Protein AF-A0A2M9P344-F1 (afdb_monomer_lite)

Foldseek 3Di:
DADEDEFQDQCPVPDDPVVNVVSVVCVVVVDAPVNVLVVLLVCVVVDPHAYEYEYEPVSCVVVPLQNSLVSCVSSRHQEYEHPPDDPVRCVVNVSNVVSNRHYDDDDDPPDDPVRVCVRCVPHDD

Sequence (125 aa):
TAVELGIPFSDPVADGPVIQQAGIRSLENGTTLRDVLKKVKEIKNEVKIPIILMGYSNSLMAYGLKEFTEDCLSAGISGCIIPDVPIEEEAVFSSIKTAGIVLIRLVTLTSSKERITEITAGAEG

Radius of gyration: 14.74 Å; chains: 1; bounding box: 34×35×35 Å

Structure (mmCIF, N/CA/C/O backbone):
data_AF-A0A2M9P344-F1
#
_entry.id   AF-A0A2M9P344-F1
#
loop_
_atom_site.group_PDB
_atom_site.id
_atom_site.type_symbol
_atom_site.label_atom_id
_atom_site.label_alt_id
_atom_site.label_comp_id
_atom_site.label_asym_id
_atom_site.label_entity_id
_atom_site.label_seq_id
_atom_site.pdbx_PDB_ins_code
_atom_site.Cartn_x
_atom_site.Cartn_y
_atom_site.Cartn_z
_atom_site.occupancy
_atom_site.B_iso_or_equiv
_atom_site.auth_seq_id
_atom_site.auth_comp_id
_atom_site.auth_asym_id
_atom_site.auth_atom_id
_atom_site.pdbx_PDB_model_num
ATOM 1 N N . THR A 1 1 ? -13.925 -9.708 -8.089 1.00 86.25 1 THR A N 1
ATOM 2 C CA . THR A 1 1 ? -14.010 -8.238 -7.976 1.00 86.25 1 THR A CA 1
ATOM 3 C C . THR A 1 1 ? -13.203 -7.805 -6.782 1.00 86.25 1 THR A C 1
ATOM 5 O O . THR A 1 1 ? -13.384 -8.414 -5.738 1.00 86.25 1 THR A O 1
ATOM 8 N N . ALA A 1 2 ? -12.330 -6.813 -6.938 1.00 93.75 2 ALA A N 1
ATOM 9 C CA . ALA A 1 2 ? -11.508 -6.247 -5.869 1.00 93.75 2 ALA A CA 1
ATOM 10 C C . ALA A 1 2 ? -11.610 -4.714 -5.900 1.00 93.75 2 ALA A C 1
ATOM 12 O O . ALA A 1 2 ? -12.048 -4.153 -6.908 1.00 93.75 2 ALA A O 1
ATOM 13 N N . VAL A 1 3 ? -11.234 -4.061 -4.802 1.00 95.94 3 VAL A N 1
ATOM 14 C CA . VAL A 1 3 ? -11.105 -2.601 -4.713 1.00 95.94 3 VAL A CA 1
ATOM 15 C C . VAL A 1 3 ? -9.651 -2.248 -4.457 1.00 95.94 3 VAL A C 1
ATOM 17 O O . VAL A 1 3 ? -9.054 -2.737 -3.501 1.00 95.94 3 VAL A O 1
ATOM 20 N N . GLU A 1 4 ? -9.114 -1.366 -5.291 1.00 96.56 4 GLU A N 1
ATOM 21 C CA . GLU A 1 4 ? -7.836 -0.706 -5.054 1.00 96.56 4 GLU A CA 1
ATOM 22 C C . GLU A 1 4 ? -8.082 0.579 -4.260 1.00 96.56 4 GLU A C 1
ATOM 24 O O . GLU A 1 4 ? -8.888 1.428 -4.650 1.00 96.56 4 GLU A O 1
ATOM 29 N N . LEU A 1 5 ? -7.412 0.702 -3.119 1.00 96.50 5 LEU A N 1
ATOM 30 C CA . LEU A 1 5 ? -7.499 1.847 -2.228 1.00 96.50 5 LEU A CA 1
ATOM 31 C C . LEU A 1 5 ? -6.156 2.576 -2.212 1.00 96.50 5 LEU A C 1
ATOM 33 O O . LEU A 1 5 ? -5.176 2.096 -1.640 1.00 96.50 5 LEU A O 1
ATOM 37 N N . GLY A 1 6 ? -6.132 3.741 -2.857 1.00 95.38 6 GLY A N 1
ATOM 38 C CA . GLY A 1 6 ? -4.958 4.602 -2.921 1.00 95.38 6 GLY A CA 1
ATOM 39 C C . GLY A 1 6 ? -4.634 5.242 -1.572 1.00 95.38 6 GLY A C 1
ATOM 40 O O . GLY A 1 6 ? -5.509 5.806 -0.911 1.00 95.38 6 GLY A O 1
ATOM 41 N N . ILE A 1 7 ? -3.363 5.181 -1.184 1.00 94.56 7 ILE A N 1
ATOM 42 C CA . ILE A 1 7 ? -2.810 5.903 -0.042 1.00 94.56 7 ILE A CA 1
ATOM 43 C C . ILE A 1 7 ? -2.352 7.278 -0.536 1.00 94.56 7 ILE A C 1
ATOM 45 O O . ILE A 1 7 ? -1.534 7.345 -1.455 1.00 94.56 7 ILE A O 1
ATOM 49 N N . PRO A 1 8 ? -2.856 8.379 0.044 1.00 91.31 8 PRO A N 1
ATOM 50 C CA . PRO A 1 8 ? -2.509 9.708 -0.428 1.00 91.31 8 PRO A CA 1
ATOM 51 C C . PRO A 1 8 ? -1.019 9.993 -0.215 1.00 91.31 8 PRO A C 1
ATOM 53 O O . PRO A 1 8 ? -0.472 9.753 0.864 1.00 91.31 8 PRO A O 1
ATOM 56 N N . PHE A 1 9 ? -0.370 10.525 -1.250 1.00 88.50 9 PHE A N 1
ATOM 57 C CA . PHE A 1 9 ? 1.055 10.836 -1.249 1.00 88.50 9 PHE A CA 1
ATOM 58 C C . PHE A 1 9 ? 1.306 12.214 -1.861 1.00 88.50 9 PHE A C 1
ATOM 60 O O . PHE A 1 9 ? 0.588 12.641 -2.764 1.00 88.50 9 PHE A O 1
ATOM 67 N N . SER A 1 10 ? 2.288 12.936 -1.320 1.00 77.75 10 SER A N 1
ATOM 68 C CA . SER A 1 10 ? 2.553 14.334 -1.678 1.00 77.75 10 SER A CA 1
ATOM 69 C C . SER A 1 10 ? 3.360 14.491 -2.964 1.00 77.75 10 SER A C 1
ATOM 71 O O . SER A 1 10 ? 3.299 15.554 -3.571 1.00 77.75 10 SER A O 1
ATOM 73 N N . ASP A 1 11 ? 4.106 13.459 -3.365 1.00 82.31 11 ASP A N 1
ATOM 74 C CA . ASP A 1 11 ? 4.942 13.473 -4.572 1.00 82.31 11 ASP A CA 1
ATOM 75 C C . ASP A 1 11 ? 4.745 12.208 -5.433 1.00 82.31 11 ASP A C 1
ATOM 77 O O . ASP A 1 11 ? 5.666 11.406 -5.613 1.00 82.31 11 ASP A O 1
ATOM 81 N N . PRO A 1 12 ? 3.516 11.934 -5.912 1.00 78.94 12 PRO A N 1
ATOM 82 C CA . PRO A 1 12 ? 3.216 10.679 -6.581 1.00 78.94 12 PRO A CA 1
ATOM 83 C C . PRO A 1 12 ? 3.656 10.724 -8.051 1.00 78.94 12 PRO A C 1
ATOM 85 O O . PRO A 1 12 ? 2.876 10.976 -8.970 1.00 78.94 12 PRO A O 1
ATOM 88 N N . VAL A 1 13 ? 4.943 10.449 -8.277 1.00 76.94 13 VAL A N 1
ATOM 89 C CA . VAL A 1 13 ? 5.600 10.485 -9.599 1.00 76.94 13 VAL A CA 1
ATOM 90 C C . VAL A 1 13 ? 4.974 9.556 -10.647 1.00 76.94 13 VAL A C 1
ATOM 92 O O . VAL A 1 13 ? 5.156 9.777 -11.842 1.00 76.94 13 VAL A O 1
ATOM 95 N N . ALA A 1 14 ? 4.240 8.526 -10.217 1.00 80.88 14 ALA A N 1
ATOM 96 C CA . ALA A 1 14 ? 3.595 7.553 -11.106 1.00 80.88 14 ALA A CA 1
ATOM 97 C C . ALA A 1 14 ? 2.128 7.891 -11.439 1.00 80.88 14 ALA A C 1
ATOM 99 O O . ALA A 1 14 ? 1.546 7.278 -12.334 1.00 80.88 14 ALA A O 1
ATOM 100 N N . ASP A 1 15 ? 1.529 8.859 -10.742 1.00 86.38 15 ASP A N 1
ATOM 101 C CA . ASP A 1 15 ? 0.105 9.159 -10.855 1.00 86.38 15 ASP A CA 1
ATOM 102 C C . ASP A 1 15 ? -0.186 10.227 -11.913 1.00 86.38 15 ASP A C 1
ATOM 104 O O . ASP A 1 15 ? 0.546 11.201 -12.086 1.00 86.38 15 ASP A O 1
ATOM 108 N N . GLY A 1 16 ? -1.325 10.089 -12.595 1.00 90.94 16 GLY A N 1
ATOM 109 C CA . GLY A 1 16 ? -1.855 11.132 -13.471 1.00 90.94 16 GLY A CA 1
ATOM 110 C C . GLY A 1 16 ? -2.440 12.327 -12.696 1.00 90.94 16 GLY A C 1
ATOM 111 O O . GLY A 1 16 ? -2.726 12.224 -11.500 1.00 90.94 16 GLY A O 1
ATOM 112 N N . PRO A 1 17 ? -2.730 13.454 -13.374 1.00 92.94 17 PRO A N 1
ATOM 113 C CA . PRO A 1 17 ? -3.147 14.705 -12.727 1.00 92.94 17 PRO A CA 1
ATOM 114 C C . PRO A 1 17 ? -4.432 14.581 -11.890 1.00 92.94 17 PRO A C 1
ATOM 116 O O . PRO A 1 17 ? -4.581 15.252 -10.873 1.00 92.94 17 PRO A O 1
ATOM 119 N N . VAL A 1 18 ? -5.361 13.705 -12.284 1.00 95.06 18 VAL A N 1
ATOM 120 C CA . VAL A 1 18 ? -6.614 13.475 -11.543 1.00 95.06 18 VAL A CA 1
ATOM 121 C C . VAL A 1 18 ? -6.351 12.807 -10.190 1.00 95.06 18 VAL A C 1
ATOM 123 O O . VAL A 1 18 ? -6.932 13.212 -9.180 1.00 95.06 18 VAL A O 1
ATOM 126 N N . ILE A 1 19 ? -5.467 11.807 -10.164 1.00 93.56 19 ILE A N 1
ATOM 127 C CA . ILE A 1 19 ? -5.124 11.059 -8.949 1.00 93.56 19 ILE A CA 1
ATOM 128 C C . ILE A 1 19 ? -4.249 11.919 -8.035 1.00 93.56 19 ILE A C 1
ATOM 130 O O . ILE A 1 19 ? -4.546 12.022 -6.848 1.00 93.56 19 ILE A O 1
ATOM 134 N N . GLN A 1 20 ? -3.291 12.661 -8.601 1.00 92.06 20 GLN A N 1
ATOM 135 C CA . GLN A 1 20 ? -2.519 13.680 -7.880 1.00 92.06 20 GLN A CA 1
ATOM 136 C C . GLN A 1 20 ? -3.425 14.656 -7.118 1.00 92.06 20 GLN A C 1
ATOM 138 O O . GLN A 1 20 ? -3.276 14.852 -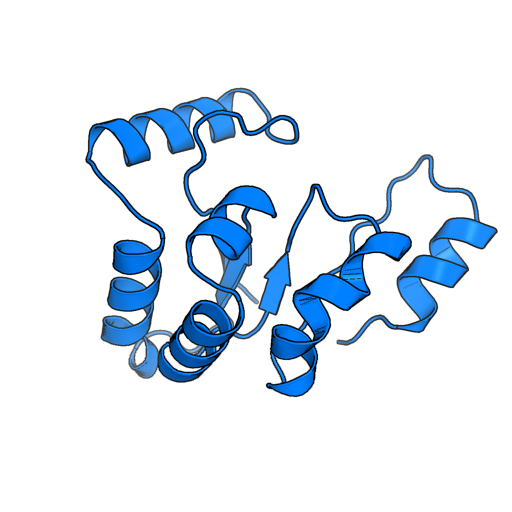5.913 1.00 92.06 20 GLN A O 1
ATOM 143 N N . GLN A 1 21 ? -4.426 15.229 -7.795 1.00 93.75 21 GLN A N 1
ATOM 144 C CA . GLN A 1 21 ? -5.373 16.146 -7.158 1.00 93.75 21 GLN A CA 1
ATOM 145 C C . GLN A 1 21 ? -6.219 15.470 -6.071 1.00 93.75 21 GLN A C 1
ATOM 147 O O . GLN A 1 21 ? -6.571 16.117 -5.085 1.00 93.75 21 GLN A O 1
ATOM 152 N N . ALA A 1 22 ? -6.577 14.193 -6.231 1.00 94.50 22 ALA A N 1
ATOM 153 C CA . ALA A 1 22 ? -7.272 13.440 -5.188 1.00 94.50 22 ALA A CA 1
ATOM 154 C C . ALA A 1 22 ? -6.385 13.227 -3.952 1.00 94.50 22 ALA A C 1
ATOM 156 O O . ALA A 1 22 ? -6.853 13.448 -2.833 1.00 94.50 22 ALA A O 1
ATOM 157 N N . GLY A 1 23 ? -5.109 12.889 -4.161 1.00 93.50 23 GLY A N 1
ATOM 158 C CA . GLY A 1 23 ? -4.102 12.787 -3.107 1.00 93.50 23 GLY A CA 1
ATOM 159 C C . GLY A 1 23 ? -3.955 14.095 -2.334 1.00 93.50 23 GLY A C 1
ATOM 160 O O . GLY A 1 23 ? -4.104 14.095 -1.116 1.00 93.50 23 GLY A O 1
ATOM 161 N N . ILE A 1 24 ? -3.789 15.222 -3.037 1.00 93.44 24 ILE A N 1
ATOM 162 C CA . ILE A 1 24 ? -3.689 16.557 -2.423 1.00 93.44 24 ILE A CA 1
ATOM 163 C C . ILE A 1 24 ? -4.916 16.862 -1.558 1.00 93.44 24 ILE A C 1
ATOM 165 O O . ILE A 1 24 ? -4.758 17.165 -0.379 1.00 93.44 24 ILE A O 1
ATOM 169 N N . ARG A 1 25 ? -6.139 16.693 -2.087 1.00 96.50 25 ARG A N 1
ATOM 170 C CA . ARG A 1 25 ? -7.369 16.922 -1.303 1.00 96.50 25 ARG A CA 1
ATOM 171 C C . ARG A 1 25 ? -7.429 16.050 -0.048 1.00 96.50 25 ARG A C 1
ATOM 173 O O . ARG A 1 25 ? -7.909 16.495 0.990 1.00 96.50 25 ARG A O 1
ATOM 180 N N . SER A 1 26 ? -6.975 14.802 -0.130 1.00 96.19 26 SER A N 1
ATOM 181 C CA . SER A 1 26 ? -6.951 13.890 1.01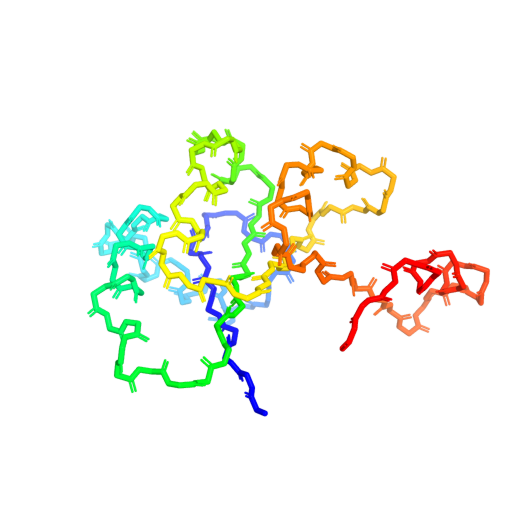7 1.00 96.19 26 SER A CA 1
ATOM 182 C C . SER A 1 26 ? -5.921 14.324 2.069 1.00 96.19 26 SER A C 1
ATOM 184 O O . SER A 1 26 ? -6.235 14.311 3.262 1.00 96.19 26 SER A O 1
ATOM 186 N N . LEU A 1 27 ? -4.732 14.762 1.638 1.00 94.81 27 LEU A N 1
ATOM 187 C CA . LEU A 1 27 ? -3.670 15.274 2.513 1.00 94.81 27 LEU A CA 1
ATOM 188 C C . LEU A 1 27 ? -4.053 16.595 3.186 1.00 94.81 27 LEU A C 1
ATOM 190 O O . LEU A 1 27 ? -3.796 16.760 4.374 1.00 94.81 27 LEU A O 1
ATOM 194 N N . GLU A 1 28 ? -4.715 17.508 2.472 1.00 96.44 28 GLU A N 1
ATOM 195 C CA . GLU A 1 28 ? -5.235 18.766 3.035 1.00 96.44 28 GLU A CA 1
ATOM 196 C C . GLU A 1 28 ? -6.264 18.524 4.150 1.00 96.44 28 GLU A C 1
ATOM 198 O O . GLU A 1 28 ? -6.371 19.319 5.080 1.00 96.44 28 GLU A O 1
ATOM 203 N N . ASN A 1 29 ? -6.978 17.394 4.098 1.00 96.75 29 ASN A N 1
ATOM 204 C CA . ASN A 1 29 ? -7.878 16.940 5.162 1.00 96.75 29 ASN A CA 1
ATOM 205 C C . ASN A 1 29 ? -7.168 16.118 6.258 1.00 96.75 29 ASN A C 1
ATOM 207 O O . ASN A 1 29 ? -7.830 15.550 7.125 1.00 96.75 29 ASN A O 1
ATOM 211 N N . GLY A 1 30 ? -5.836 16.030 6.227 1.00 95.50 30 GLY A N 1
ATOM 212 C CA . GLY A 1 30 ? -5.033 15.341 7.237 1.00 95.50 30 GLY A CA 1
ATOM 213 C C . GLY A 1 30 ? -5.085 13.815 7.167 1.00 95.50 30 GLY A C 1
ATOM 214 O O . GLY A 1 30 ? -4.759 13.162 8.152 1.00 95.50 30 GLY A O 1
ATOM 215 N N . THR A 1 31 ? -5.494 13.230 6.035 1.00 96.62 31 THR A N 1
ATOM 216 C CA . THR A 1 31 ? -5.574 11.766 5.898 1.00 96.62 31 THR A CA 1
ATOM 217 C C . THR A 1 31 ? -4.182 11.145 5.958 1.00 96.62 31 THR A C 1
ATOM 219 O O . THR A 1 31 ? -3.316 11.488 5.152 1.00 96.62 31 THR A O 1
ATOM 222 N N . THR A 1 32 ? -3.979 10.180 6.854 1.00 95.69 32 THR A N 1
ATOM 223 C CA . THR A 1 32 ? -2.735 9.404 6.935 1.00 95.69 32 THR A CA 1
ATOM 224 C C . THR A 1 32 ? -2.946 7.936 6.566 1.00 95.69 32 THR A C 1
ATOM 226 O O . THR A 1 32 ? -4.060 7.415 6.614 1.00 95.69 32 THR A O 1
ATOM 229 N N . LEU A 1 33 ? -1.857 7.219 6.263 1.00 96.12 33 LEU A N 1
ATOM 230 C CA . LEU A 1 33 ? -1.894 5.761 6.081 1.00 96.12 33 LEU A CA 1
ATOM 231 C C . LEU A 1 33 ? -2.461 5.034 7.319 1.00 96.12 33 LEU A C 1
ATOM 233 O O . LEU A 1 33 ? -3.201 4.060 7.182 1.00 96.12 33 LEU A O 1
ATOM 237 N N . ARG A 1 34 ? -2.181 5.542 8.529 1.00 96.81 34 ARG A N 1
ATOM 238 C CA . ARG A 1 34 ? -2.737 5.006 9.784 1.00 96.81 34 ARG A CA 1
ATOM 239 C C . ARG A 1 34 ? -4.259 5.140 9.819 1.00 96.81 34 ARG A C 1
ATOM 241 O O . ARG A 1 34 ? -4.944 4.185 10.183 1.00 96.81 34 ARG A O 1
ATOM 248 N N . ASP A 1 35 ? -4.788 6.287 9.397 1.00 97.00 35 ASP A N 1
ATOM 249 C CA . ASP A 1 35 ? -6.236 6.519 9.345 1.00 97.00 35 ASP A CA 1
ATOM 250 C C . ASP A 1 35 ? -6.916 5.605 8.328 1.00 97.00 35 ASP A C 1
ATOM 252 O O . ASP A 1 35 ? -7.970 5.039 8.622 1.00 97.00 35 ASP A O 1
ATOM 256 N N . VAL A 1 36 ? -6.290 5.405 7.163 1.00 97.00 36 VAL A N 1
ATOM 257 C CA . VAL A 1 36 ? -6.794 4.493 6.129 1.00 97.00 36 VAL A CA 1
ATOM 258 C C . VAL A 1 36 ? -6.887 3.065 6.667 1.00 97.00 36 VAL A C 1
ATOM 260 O O . VAL A 1 36 ? -7.963 2.468 6.630 1.00 97.00 36 VAL A O 1
ATOM 263 N N . LEU A 1 37 ? -5.798 2.530 7.226 1.00 97.75 37 LEU A N 1
ATOM 264 C CA . LEU A 1 37 ? -5.769 1.174 7.787 1.00 97.75 37 LEU A CA 1
ATOM 265 C C . LEU A 1 37 ? -6.774 1.001 8.929 1.00 97.75 37 LEU A C 1
ATOM 267 O O . LEU A 1 37 ? -7.505 0.007 8.972 1.00 97.75 37 LEU A O 1
ATOM 271 N N . LYS A 1 38 ? -6.871 1.993 9.821 1.00 97.69 38 LYS A N 1
ATOM 272 C CA . LYS A 1 38 ? -7.880 2.016 10.884 1.00 97.69 38 LYS A CA 1
ATOM 273 C C . LYS A 1 38 ? -9.291 1.953 10.302 1.00 97.69 38 LYS A C 1
ATOM 275 O O . LYS A 1 38 ? -10.098 1.149 10.766 1.00 97.69 38 LYS A O 1
ATOM 280 N N . LYS A 1 39 ? -9.584 2.752 9.273 1.00 96.62 39 LYS A N 1
ATOM 281 C CA . LYS A 1 39 ? -10.918 2.805 8.674 1.00 96.62 39 LYS A CA 1
ATOM 282 C C . LYS A 1 39 ? -11.292 1.505 7.977 1.00 96.62 39 LYS A C 1
ATOM 284 O O . LYS A 1 39 ? -12.411 1.029 8.142 1.00 96.62 39 LYS A O 1
ATOM 289 N N . VAL A 1 40 ? -10.348 0.904 7.255 1.00 97.19 40 VAL A N 1
ATOM 290 C CA . VAL A 1 40 ? -10.541 -0.412 6.633 1.00 97.19 40 VAL A CA 1
ATOM 291 C C . VAL A 1 40 ? -10.811 -1.476 7.698 1.00 97.19 40 VAL A C 1
ATOM 293 O O . VAL A 1 40 ? -11.754 -2.254 7.569 1.00 97.19 40 VAL A O 1
ATOM 296 N N . LYS A 1 41 ? -10.055 -1.462 8.802 1.00 97.56 41 LYS A N 1
ATOM 297 C CA . LYS A 1 41 ? -10.253 -2.384 9.927 1.00 97.56 41 LYS A CA 1
ATOM 298 C C . LYS A 1 41 ? -11.637 -2.261 10.568 1.00 97.56 41 LYS A C 1
ATOM 300 O O . LYS A 1 41 ? -12.194 -3.285 10.957 1.00 97.56 41 LYS A O 1
ATOM 305 N N . GLU A 1 42 ? -12.188 -1.049 10.674 1.00 97.44 42 GLU A N 1
ATOM 306 C CA . GLU A 1 42 ? -13.544 -0.812 11.200 1.00 97.44 42 GLU A CA 1
ATOM 307 C C . GLU A 1 42 ? -14.617 -1.507 10.350 1.00 97.44 42 GLU A C 1
ATOM 309 O O . GLU A 1 42 ? -15.529 -2.116 10.902 1.00 97.44 42 GLU A O 1
ATOM 314 N N . ILE A 1 43 ? -14.479 -1.470 9.021 1.00 95.56 43 ILE A N 1
ATOM 315 C CA . ILE A 1 43 ? -15.495 -1.971 8.079 1.00 95.56 43 ILE A CA 1
ATOM 316 C C . ILE A 1 43 ? -15.220 -3.391 7.562 1.00 95.56 43 ILE A C 1
ATOM 318 O O . ILE A 1 43 ? -15.983 -3.908 6.746 1.00 95.56 43 ILE A O 1
ATOM 322 N N . LYS A 1 44 ? -14.148 -4.054 8.011 1.00 93.69 44 LYS A N 1
ATOM 323 C CA . LYS A 1 44 ? -13.675 -5.320 7.416 1.00 93.69 44 LYS A CA 1
ATOM 324 C C . LYS A 1 44 ? -14.694 -6.465 7.430 1.00 93.69 44 LYS A C 1
ATOM 326 O O . LYS A 1 44 ? -14.624 -7.360 6.602 1.00 93.69 44 LYS A O 1
ATOM 331 N N . ASN A 1 45 ? -15.630 -6.457 8.382 1.00 94.00 45 ASN A N 1
ATOM 332 C CA . ASN A 1 45 ? -16.675 -7.484 8.481 1.00 94.00 45 ASN A CA 1
ATOM 333 C C . ASN A 1 45 ? -17.894 -7.172 7.592 1.00 94.00 45 ASN A C 1
ATOM 335 O O . ASN A 1 45 ? -18.715 -8.052 7.334 1.00 94.00 45 ASN A O 1
ATOM 339 N N . GLU A 1 46 ? -18.019 -5.924 7.139 1.00 95.56 46 GLU A N 1
ATOM 340 C CA . GLU A 1 46 ? -19.079 -5.453 6.244 1.00 95.56 46 GLU A CA 1
ATOM 341 C C . GLU A 1 46 ? -18.651 -5.586 4.777 1.00 95.56 46 GLU A C 1
ATOM 343 O O . GLU A 1 46 ? -19.453 -5.935 3.908 1.00 95.56 46 GLU A O 1
ATOM 348 N N . VAL A 1 47 ? -17.362 -5.368 4.503 1.00 92.62 47 VAL A N 1
ATOM 349 C CA . VAL A 1 47 ? -16.775 -5.450 3.166 1.00 92.62 47 VAL A CA 1
ATOM 350 C C . VAL A 1 47 ? -16.248 -6.860 2.905 1.00 92.62 47 VAL A C 1
ATOM 352 O O . VAL A 1 47 ? -15.240 -7.277 3.458 1.00 92.62 47 VAL A O 1
ATOM 355 N N . LYS A 1 48 ? -16.925 -7.603 2.020 1.00 91.94 48 LYS A N 1
ATOM 356 C CA . LYS A 1 48 ? -16.536 -8.978 1.638 1.00 91.94 48 LYS A CA 1
ATOM 357 C C . LYS A 1 48 ? -15.641 -9.062 0.401 1.00 91.94 48 LYS A C 1
ATOM 359 O O . LYS A 1 48 ? -15.220 -10.153 0.026 1.00 91.94 48 LYS A O 1
ATOM 364 N N . ILE A 1 49 ? -15.418 -7.941 -0.276 1.00 95.25 49 ILE A N 1
ATOM 365 C CA . ILE A 1 49 ? -14.548 -7.879 -1.452 1.00 95.25 49 ILE A CA 1
ATOM 366 C C . ILE A 1 49 ? -13.095 -7.646 -1.012 1.00 95.25 49 ILE A C 1
ATOM 368 O O . ILE A 1 49 ? -12.882 -6.876 -0.076 1.00 95.25 49 ILE A O 1
ATOM 372 N N . PRO A 1 50 ? -12.102 -8.268 -1.673 1.00 95.62 50 PRO A N 1
ATOM 373 C CA . PRO A 1 50 ? -10.692 -8.004 -1.411 1.00 95.62 50 PRO A CA 1
ATOM 374 C C . PRO A 1 50 ? -10.356 -6.519 -1.545 1.00 95.62 50 PRO A C 1
ATOM 376 O O . PRO A 1 50 ? -10.726 -5.882 -2.538 1.00 95.62 50 PRO A O 1
ATOM 379 N N . ILE A 1 51 ? -9.635 -5.993 -0.556 1.00 97.50 51 ILE A N 1
ATOM 380 C CA . ILE A 1 51 ? -9.081 -4.638 -0.575 1.00 97.50 51 ILE A CA 1
ATOM 381 C C . ILE A 1 51 ? -7.583 -4.749 -0.841 1.00 97.50 51 ILE A C 1
ATOM 383 O O . ILE A 1 51 ? -6.865 -5.460 -0.132 1.00 97.50 51 ILE A O 1
ATOM 387 N N . ILE A 1 52 ? -7.133 -4.035 -1.864 1.00 97.50 52 ILE A N 1
ATOM 388 C CA . ILE A 1 52 ? -5.739 -3.920 -2.274 1.00 97.50 52 ILE A CA 1
ATOM 389 C C . ILE A 1 52 ? -5.290 -2.498 -1.952 1.00 97.50 52 ILE A C 1
ATOM 391 O O . ILE A 1 52 ? -5.931 -1.545 -2.390 1.00 97.50 52 ILE A O 1
ATOM 395 N N . LEU A 1 53 ? -4.210 -2.331 -1.194 1.00 97.38 53 LEU A N 1
ATOM 396 C CA . LEU A 1 53 ? -3.633 -1.006 -0.970 1.00 97.38 53 LEU A CA 1
ATOM 397 C C . LEU A 1 53 ? -2.711 -0.635 -2.126 1.00 97.38 53 LEU A C 1
ATOM 399 O O . LEU A 1 53 ? -1.874 -1.435 -2.526 1.00 97.38 53 LEU A O 1
ATOM 403 N N . MET A 1 54 ? -2.823 0.588 -2.630 1.00 96.62 54 MET A N 1
ATOM 404 C CA . MET A 1 54 ? -1.880 1.137 -3.603 1.00 96.62 54 MET A CA 1
ATOM 405 C C . MET A 1 54 ? -1.180 2.341 -2.981 1.00 96.62 54 MET A C 1
ATOM 407 O O . MET A 1 54 ? -1.839 3.293 -2.571 1.00 96.62 54 MET A O 1
ATOM 411 N N . GLY A 1 55 ? 0.146 2.308 -2.875 1.00 93.81 55 GLY A N 1
ATOM 412 C CA . GLY A 1 55 ? 0.908 3.385 -2.242 1.00 93.81 55 GLY A CA 1
ATOM 413 C C . GLY A 1 55 ? 2.387 3.347 -2.596 1.00 93.81 55 GLY A C 1
ATOM 414 O O . GLY A 1 55 ? 2.850 2.415 -3.238 1.00 93.81 55 GLY A O 1
ATOM 415 N N . TYR A 1 56 ? 3.127 4.366 -2.171 1.00 94.50 56 TYR A N 1
ATOM 416 C CA . TYR A 1 56 ? 4.543 4.527 -2.503 1.00 94.50 56 TYR A CA 1
ATOM 417 C C . TYR A 1 56 ? 5.459 3.933 -1.432 1.00 94.50 56 TYR A C 1
ATOM 419 O O . TYR A 1 56 ? 5.145 3.975 -0.234 1.00 94.50 56 TYR A O 1
ATOM 427 N N . SER A 1 57 ? 6.621 3.432 -1.859 1.00 95.19 57 SER A N 1
ATOM 428 C CA . SER A 1 57 ? 7.635 2.805 -0.998 1.00 95.19 57 SER A CA 1
ATOM 429 C C . SER A 1 57 ? 7.985 3.658 0.225 1.00 95.19 57 SER A C 1
ATOM 431 O O . SER A 1 57 ? 7.969 3.167 1.356 1.00 95.19 57 SER A O 1
ATOM 433 N N . ASN A 1 58 ? 8.201 4.959 0.018 1.00 93.81 58 ASN A N 1
ATOM 434 C CA . ASN A 1 58 ? 8.567 5.908 1.063 1.00 93.81 58 ASN A CA 1
ATOM 435 C C . ASN A 1 58 ? 7.531 5.963 2.199 1.00 93.81 58 ASN A C 1
ATOM 437 O O . ASN A 1 58 ? 7.897 5.933 3.372 1.00 93.81 58 ASN A O 1
ATOM 441 N N . SER A 1 59 ? 6.233 5.988 1.877 1.00 93.06 59 SER A N 1
ATOM 442 C CA . SER A 1 59 ? 5.162 6.015 2.882 1.00 93.06 59 SER A CA 1
ATOM 443 C C . SER A 1 59 ? 5.129 4.742 3.727 1.00 93.06 59 SER A C 1
ATOM 445 O O . SER A 1 59 ? 4.937 4.816 4.941 1.00 93.06 59 SER A O 1
ATOM 447 N N . LEU A 1 60 ? 5.349 3.580 3.107 1.00 95.31 60 LEU A N 1
ATOM 448 C CA . LEU A 1 60 ? 5.394 2.288 3.799 1.00 95.31 60 LEU A CA 1
ATOM 449 C C . LEU A 1 60 ? 6.643 2.170 4.681 1.00 95.31 60 LEU A C 1
ATOM 451 O O . LEU A 1 60 ? 6.563 1.718 5.823 1.00 95.31 60 LEU A O 1
ATOM 455 N N . MET A 1 61 ? 7.797 2.615 4.182 1.00 95.12 61 MET A N 1
ATOM 456 C CA . MET A 1 61 ? 9.042 2.626 4.950 1.00 95.12 61 MET A CA 1
ATOM 457 C C . MET A 1 61 ? 8.966 3.580 6.144 1.00 95.12 61 MET A C 1
ATOM 459 O O . MET A 1 61 ? 9.373 3.201 7.241 1.00 95.12 61 MET A O 1
ATOM 463 N N . ALA A 1 62 ? 8.394 4.774 5.961 1.00 94.94 62 ALA A N 1
ATOM 464 C CA . ALA A 1 62 ? 8.190 5.745 7.034 1.00 94.94 62 ALA A CA 1
ATOM 465 C C . ALA A 1 62 ? 7.196 5.248 8.100 1.00 94.94 62 ALA A C 1
ATOM 467 O O . ALA A 1 62 ? 7.334 5.589 9.273 1.00 94.94 62 ALA A O 1
ATOM 468 N N . TYR A 1 63 ? 6.215 4.426 7.708 1.00 96.38 63 TYR A N 1
ATOM 469 C CA . TYR A 1 63 ? 5.324 3.735 8.646 1.00 96.38 63 TYR A CA 1
ATOM 470 C C . TYR A 1 63 ? 6.071 2.691 9.484 1.00 96.38 63 TYR A C 1
ATOM 472 O O . TYR A 1 63 ? 5.754 2.494 10.652 1.00 96.38 63 TYR A O 1
ATOM 480 N N . GLY A 1 64 ? 7.065 2.032 8.884 1.00 97.12 64 GLY A N 1
ATOM 481 C CA . GLY A 1 64 ? 7.743 0.865 9.431 1.00 97.12 64 GLY A CA 1
ATOM 482 C C . GLY A 1 64 ? 7.108 -0.421 8.905 1.00 97.12 64 GLY A C 1
ATOM 483 O O . GLY A 1 64 ? 5.973 -0.751 9.233 1.00 97.12 64 GLY A O 1
ATOM 484 N N . LEU A 1 65 ? 7.860 -1.186 8.108 1.00 96.62 65 LEU A N 1
ATOM 485 C CA . LEU A 1 65 ? 7.323 -2.328 7.351 1.00 96.62 65 LEU A CA 1
ATOM 486 C C . LEU A 1 65 ? 6.723 -3.431 8.227 1.00 96.62 65 LEU A C 1
ATOM 488 O O . LEU A 1 65 ? 5.724 -4.042 7.851 1.00 96.62 65 LEU A O 1
ATOM 492 N N . LYS A 1 66 ? 7.306 -3.671 9.406 1.00 96.19 66 LYS A N 1
ATOM 493 C CA . LYS A 1 66 ? 6.771 -4.647 10.360 1.00 96.19 66 LYS A CA 1
ATOM 494 C C . LYS A 1 66 ? 5.393 -4.220 10.872 1.00 96.19 66 LYS A C 1
ATOM 496 O O . LYS A 1 66 ? 4.448 -4.993 10.772 1.00 96.19 66 LYS A O 1
ATOM 501 N N . GLU A 1 67 ? 5.291 -2.990 11.373 1.00 97.56 67 GLU A N 1
ATOM 502 C CA . GLU A 1 67 ? 4.040 -2.439 11.905 1.00 97.56 67 GLU A CA 1
ATOM 503 C C . GLU A 1 67 ? 2.977 -2.346 10.803 1.00 97.56 67 GLU A C 1
ATOM 505 O O . GLU A 1 67 ? 1.845 -2.784 10.982 1.00 97.56 67 GLU A O 1
ATOM 510 N N . PHE A 1 68 ? 3.374 -1.880 9.616 1.00 98.00 68 PHE A N 1
ATOM 511 C CA . PHE A 1 68 ? 2.516 -1.829 8.435 1.00 98.00 68 PHE A CA 1
ATOM 512 C C . PHE A 1 68 ? 1.931 -3.205 8.095 1.00 98.00 68 PHE A C 1
ATOM 514 O O . PHE A 1 68 ? 0.730 -3.328 7.858 1.00 98.00 68 PHE A O 1
ATOM 521 N N . THR A 1 69 ? 2.766 -4.245 8.099 1.00 97.81 69 THR A N 1
ATOM 522 C CA . THR A 1 69 ? 2.343 -5.617 7.791 1.00 97.81 69 THR A CA 1
ATOM 523 C C . THR A 1 69 ? 1.346 -6.142 8.830 1.00 97.81 69 THR A C 1
ATOM 525 O O . THR A 1 69 ? 0.310 -6.699 8.464 1.00 97.81 69 THR A O 1
ATOM 528 N N . GLU A 1 70 ? 1.619 -5.937 10.121 1.00 97.94 70 GLU A N 1
ATOM 529 C CA . GLU A 1 70 ? 0.736 -6.352 11.222 1.00 97.94 70 GLU A CA 1
ATOM 530 C C . GLU A 1 70 ? -0.633 -5.648 11.165 1.00 97.94 70 GLU A C 1
ATOM 532 O O . GLU A 1 70 ? -1.683 -6.279 11.365 1.00 97.94 70 GLU A O 1
ATOM 537 N N . ASP A 1 71 ? -0.644 -4.357 10.832 1.00 98.06 71 ASP A N 1
ATOM 538 C CA . ASP A 1 71 ? -1.876 -3.586 10.686 1.00 98.06 71 ASP A CA 1
ATOM 539 C C . ASP A 1 71 ? -2.660 -3.972 9.429 1.00 98.06 71 ASP A C 1
ATOM 541 O O . ASP A 1 71 ? -3.887 -4.095 9.495 1.00 98.06 71 ASP A O 1
ATOM 545 N N . CYS A 1 72 ? -1.981 -4.252 8.312 1.00 97.94 72 CYS A N 1
ATOM 546 C CA . CYS A 1 72 ? -2.614 -4.775 7.100 1.00 97.94 72 CYS A CA 1
ATOM 547 C C . CYS A 1 72 ? -3.333 -6.102 7.366 1.00 97.94 72 CYS A C 1
ATOM 549 O O . CYS A 1 72 ? -4.507 -6.247 7.0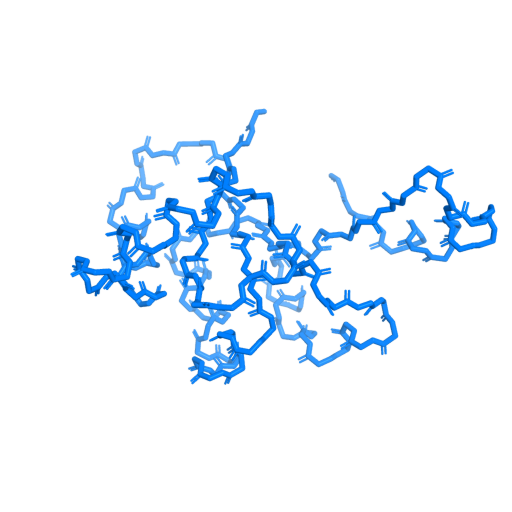14 1.00 97.94 72 CYS A O 1
ATOM 551 N N . LEU A 1 73 ? -2.673 -7.043 8.051 1.00 97.12 73 LEU A N 1
ATOM 552 C CA . LEU A 1 73 ? -3.287 -8.309 8.465 1.00 97.12 73 LEU A CA 1
ATOM 553 C C . LEU A 1 73 ? -4.502 -8.078 9.365 1.00 97.12 73 LEU A C 1
ATOM 555 O O . LEU A 1 73 ? -5.571 -8.654 9.160 1.00 97.12 73 LEU A O 1
ATOM 559 N N . SER A 1 74 ? -4.358 -7.194 10.352 1.00 96.75 74 SER A N 1
ATOM 560 C CA . SER A 1 74 ? -5.435 -6.864 11.287 1.00 96.75 74 SER A CA 1
ATOM 561 C C . SER A 1 74 ? -6.656 -6.251 10.594 1.00 96.75 74 SER A C 1
ATOM 563 O O . SER A 1 74 ? -7.796 -6.496 11.022 1.00 96.75 74 SER A O 1
ATOM 565 N N . ALA A 1 75 ? -6.418 -5.458 9.547 1.00 97.31 75 ALA A N 1
ATOM 566 C CA . ALA A 1 75 ? -7.427 -4.798 8.728 1.00 97.31 75 ALA A CA 1
ATOM 567 C C . ALA A 1 75 ? -8.045 -5.713 7.656 1.00 97.31 75 ALA A C 1
ATOM 569 O O . ALA A 1 75 ? -9.128 -5.406 7.170 1.00 97.31 75 ALA A O 1
ATOM 570 N N . GLY A 1 76 ? -7.419 -6.851 7.335 1.00 96.19 76 GLY A N 1
ATOM 571 C CA . GLY A 1 76 ? -7.891 -7.767 6.292 1.00 96.19 76 GLY A CA 1
ATOM 572 C C . GLY A 1 76 ? -7.492 -7.348 4.873 1.00 96.19 76 GLY A C 1
ATOM 573 O O . GLY A 1 76 ? -8.204 -7.663 3.920 1.00 96.19 76 GLY A O 1
ATOM 574 N N . ILE A 1 77 ? -6.376 -6.628 4.722 1.00 97.50 77 ILE A N 1
ATOM 575 C CA . ILE A 1 77 ? -5.819 -6.278 3.409 1.00 97.50 77 ILE A CA 1
ATOM 576 C C . ILE A 1 77 ? -5.387 -7.550 2.679 1.00 97.50 77 ILE A C 1
ATOM 578 O O . ILE A 1 77 ? -4.720 -8.409 3.250 1.00 97.50 77 ILE A O 1
ATOM 582 N N . SER A 1 78 ? -5.783 -7.668 1.412 1.00 96.12 78 SER A N 1
ATOM 583 C CA . SER A 1 78 ? -5.524 -8.854 0.587 1.00 96.12 78 SER A CA 1
ATOM 584 C C . SER A 1 78 ? -4.268 -8.718 -0.275 1.00 96.12 78 SER A C 1
ATOM 586 O O . SER A 1 78 ? -3.638 -9.717 -0.610 1.00 96.12 78 SER A O 1
ATOM 588 N N . GLY A 1 79 ? -3.889 -7.491 -0.629 1.00 96.38 79 GLY A N 1
ATOM 589 C CA . GLY A 1 79 ? -2.703 -7.241 -1.437 1.00 96.38 79 GLY A CA 1
ATOM 590 C C . GLY A 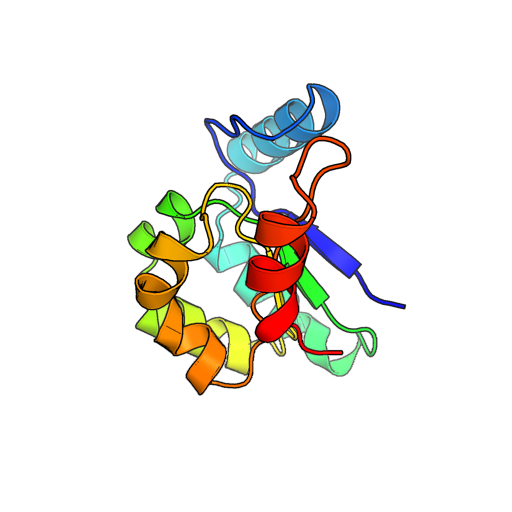1 79 ? -2.227 -5.797 -1.375 1.00 96.38 79 GLY A C 1
ATOM 591 O O . GLY A 1 79 ? -2.942 -4.913 -0.900 1.00 96.38 79 GLY A O 1
ATOM 592 N N . CYS A 1 80 ? -1.023 -5.571 -1.885 1.00 96.94 80 CYS A N 1
ATOM 593 C CA . CYS A 1 80 ? -0.406 -4.262 -2.018 1.00 96.94 80 CYS A CA 1
ATOM 594 C C . CYS A 1 80 ? 0.168 -4.083 -3.428 1.00 96.94 80 CYS A C 1
ATOM 596 O O . CYS A 1 80 ? 0.808 -4.987 -3.962 1.00 96.94 80 CYS A O 1
ATOM 598 N N . ILE A 1 81 ? -0.016 -2.895 -3.996 1.00 96.00 81 ILE A N 1
ATOM 599 C CA . ILE A 1 81 ? 0.661 -2.404 -5.196 1.00 96.00 81 ILE A CA 1
ATOM 600 C C . ILE A 1 81 ? 1.599 -1.283 -4.746 1.00 96.00 81 ILE A C 1
ATOM 602 O O . ILE A 1 81 ? 1.156 -0.329 -4.103 1.00 96.00 81 ILE A O 1
ATOM 606 N N . ILE A 1 82 ? 2.882 -1.395 -5.093 1.00 95.19 82 ILE A N 1
ATOM 607 C CA . ILE A 1 82 ? 3.904 -0.390 -4.777 1.00 95.19 82 ILE A CA 1
ATOM 608 C C . ILE A 1 82 ? 4.545 0.069 -6.098 1.00 95.19 82 ILE A C 1
ATOM 610 O O . ILE A 1 82 ? 5.504 -0.555 -6.550 1.00 95.19 82 ILE A O 1
ATOM 614 N N . PRO A 1 83 ? 3.976 1.081 -6.790 1.00 92.81 83 PRO A N 1
ATOM 615 C CA . PRO A 1 83 ? 4.290 1.366 -8.197 1.00 92.81 83 PRO A CA 1
ATOM 616 C C . PRO A 1 83 ? 5.745 1.754 -8.471 1.00 92.81 83 PRO A C 1
ATOM 618 O O . PRO A 1 83 ? 6.229 1.577 -9.587 1.00 92.81 83 PRO A O 1
ATOM 621 N N . ASP A 1 84 ? 6.421 2.314 -7.472 1.00 93.06 84 ASP A N 1
ATOM 622 C CA . ASP A 1 84 ? 7.800 2.789 -7.539 1.00 93.06 84 ASP A CA 1
ATOM 623 C C . ASP A 1 84 ? 8.838 1.714 -7.183 1.00 93.06 84 ASP A C 1
ATOM 625 O O . ASP A 1 84 ? 10.032 1.995 -7.238 1.00 93.06 84 ASP A O 1
ATOM 629 N N . VAL A 1 85 ? 8.412 0.487 -6.853 1.00 93.19 85 VAL A N 1
ATOM 630 C CA . VAL A 1 85 ? 9.312 -0.615 -6.482 1.00 93.19 85 VAL A CA 1
ATOM 631 C C . VAL A 1 85 ? 9.472 -1.596 -7.645 1.00 93.19 85 VAL A C 1
ATOM 633 O O . VAL A 1 85 ? 8.528 -2.318 -7.982 1.00 93.19 85 VAL A O 1
ATOM 636 N N . PRO A 1 86 ? 10.663 -1.674 -8.263 1.00 91.56 86 PRO A N 1
ATOM 637 C CA . PRO A 1 86 ? 10.966 -2.713 -9.237 1.00 91.56 86 PRO A CA 1
ATOM 638 C C . PRO A 1 86 ? 11.205 -4.067 -8.540 1.00 91.56 86 PRO A C 1
ATOM 640 O O . PRO A 1 86 ? 11.483 -4.126 -7.341 1.00 91.56 86 PRO A O 1
ATOM 643 N N . ILE A 1 87 ? 11.124 -5.176 -9.289 1.00 90.69 87 ILE A N 1
ATOM 644 C CA . ILE A 1 87 ? 11.267 -6.537 -8.727 1.00 90.69 87 ILE A CA 1
ATOM 645 C C . ILE A 1 87 ? 12.603 -6.737 -7.990 1.00 90.69 87 ILE A C 1
ATOM 647 O O . ILE A 1 87 ? 12.663 -7.459 -6.997 1.00 90.69 87 ILE A O 1
ATOM 651 N N . GLU A 1 88 ? 13.662 -6.062 -8.434 1.00 93.06 88 GLU A N 1
ATOM 652 C CA . GLU A 1 88 ? 14.996 -6.093 -7.835 1.00 93.06 88 GLU A CA 1
ATOM 653 C C . GLU A 1 88 ? 15.021 -5.562 -6.394 1.00 93.06 88 GLU A C 1
ATOM 655 O O . GLU A 1 88 ? 15.856 -5.987 -5.596 1.00 93.06 88 GLU A O 1
ATOM 660 N N . GLU A 1 89 ? 14.098 -4.662 -6.048 1.00 93.94 89 GLU A N 1
ATOM 661 C CA . GLU A 1 89 ? 14.013 -4.012 -4.735 1.00 93.94 89 GLU A CA 1
ATOM 662 C C . GLU A 1 89 ? 12.886 -4.585 -3.856 1.00 93.94 89 GLU A C 1
ATOM 664 O O . GLU A 1 89 ? 12.784 -4.264 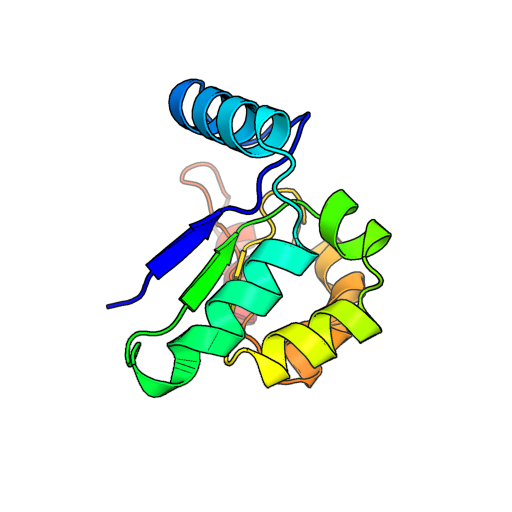-2.669 1.00 93.94 89 GLU A O 1
ATOM 669 N N . GLU A 1 90 ? 12.075 -5.509 -4.385 1.00 92.25 90 GLU A N 1
ATOM 670 C CA . GLU A 1 90 ? 10.931 -6.108 -3.683 1.00 92.25 90 GLU A CA 1
ATOM 671 C C . GLU A 1 90 ? 11.328 -6.824 -2.383 1.00 92.25 90 GLU A C 1
ATOM 673 O O . GLU A 1 90 ? 10.541 -6.886 -1.437 1.00 92.25 90 GLU A O 1
ATOM 678 N N . ALA A 1 91 ? 12.560 -7.337 -2.291 1.00 93.69 91 ALA A N 1
ATOM 679 C CA . ALA A 1 91 ? 13.047 -8.067 -1.119 1.00 93.69 91 ALA A CA 1
ATOM 680 C C . ALA A 1 91 ? 12.935 -7.260 0.191 1.00 93.69 91 ALA A C 1
ATOM 682 O O . ALA A 1 91 ? 12.717 -7.844 1.260 1.00 93.69 91 ALA A O 1
ATOM 683 N N . VAL A 1 92 ? 13.010 -5.926 0.109 1.00 95.81 92 VAL A N 1
ATOM 684 C CA . VAL A 1 92 ? 12.803 -5.011 1.245 1.00 95.81 92 VAL A CA 1
ATOM 685 C C . VAL A 1 92 ? 11.405 -5.189 1.856 1.00 95.81 92 VAL A C 1
ATOM 687 O O . VAL A 1 92 ? 11.240 -5.111 3.071 1.00 95.81 92 VAL A O 1
ATOM 690 N N . PHE A 1 93 ? 10.412 -5.536 1.037 1.00 95.31 93 PHE A N 1
ATOM 691 C CA . PHE A 1 93 ? 9.003 -5.710 1.396 1.00 95.31 93 PHE A CA 1
ATOM 692 C C . PHE A 1 93 ? 8.6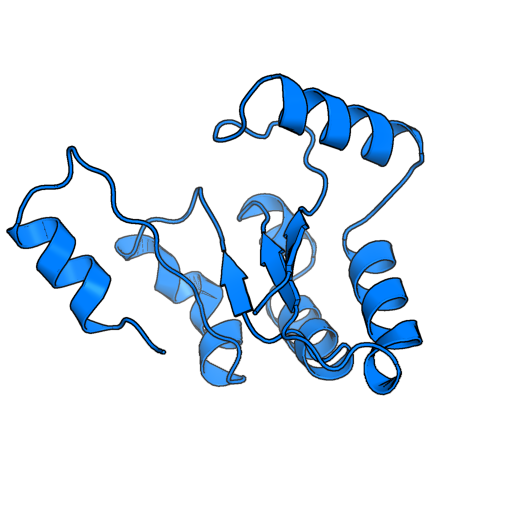17 -7.171 1.682 1.00 95.31 93 PHE A C 1
ATOM 694 O O . PHE A 1 93 ? 7.440 -7.487 1.848 1.00 95.31 93 PHE A O 1
ATOM 701 N N . SER A 1 94 ? 9.596 -8.074 1.803 1.00 92.19 94 SER A N 1
ATOM 702 C CA . SER A 1 94 ? 9.383 -9.517 2.019 1.00 92.19 94 SER A CA 1
ATOM 703 C C . SER A 1 94 ? 8.532 -9.871 3.246 1.00 92.19 94 SER A C 1
ATOM 705 O O . SER A 1 94 ? 7.897 -10.928 3.264 1.00 92.19 94 SER A O 1
ATOM 707 N N . SER A 1 95 ? 8.471 -8.996 4.254 1.00 94.25 95 SER A N 1
ATOM 708 C CA . SER A 1 95 ? 7.585 -9.157 5.417 1.00 94.25 95 SER A CA 1
ATOM 709 C C . SER A 1 95 ? 6.104 -9.205 5.025 1.00 94.25 95 SER A C 1
ATOM 711 O O . SER A 1 95 ? 5.381 -10.060 5.533 1.00 94.25 95 SER A O 1
ATOM 713 N N . ILE A 1 96 ? 5.684 -8.380 4.060 1.00 93.88 96 ILE A N 1
ATOM 714 C CA . ILE A 1 96 ? 4.314 -8.336 3.524 1.00 93.88 96 ILE A CA 1
ATOM 715 C C . ILE A 1 96 ? 3.968 -9.682 2.878 1.00 93.88 96 ILE A C 1
ATOM 717 O O . ILE A 1 96 ? 2.959 -10.303 3.215 1.00 93.88 96 ILE A O 1
ATOM 721 N N . LYS A 1 97 ? 4.865 -10.184 2.021 1.00 88.94 97 LYS A N 1
ATOM 722 C CA . LYS A 1 97 ? 4.698 -11.478 1.351 1.00 88.94 97 LYS A CA 1
ATOM 723 C C . LYS A 1 97 ? 4.676 -12.646 2.341 1.00 88.94 97 LYS A C 1
ATOM 725 O O . LYS A 1 97 ? 3.820 -13.518 2.254 1.00 88.94 97 LYS A O 1
ATOM 730 N N . THR A 1 98 ? 5.590 -12.652 3.312 1.00 93.00 98 THR A N 1
ATOM 731 C CA . THR A 1 98 ? 5.680 -13.711 4.339 1.00 93.00 98 THR A CA 1
ATOM 732 C C . THR A 1 98 ? 4.431 -13.761 5.221 1.00 93.00 98 THR A C 1
ATOM 734 O O . THR A 1 98 ? 4.049 -14.827 5.698 1.00 93.00 98 THR A O 1
ATOM 737 N N . ALA A 1 99 ? 3.769 -12.619 5.411 1.00 94.56 99 ALA A N 1
ATOM 738 C CA . ALA A 1 99 ? 2.494 -12.515 6.107 1.00 94.56 99 ALA A CA 1
ATOM 739 C C . ALA A 1 99 ? 1.292 -13.033 5.291 1.00 94.56 99 ALA A C 1
ATOM 741 O O . ALA A 1 99 ? 0.203 -13.163 5.844 1.00 94.56 99 ALA A O 1
ATOM 742 N N . GLY A 1 100 ? 1.467 -13.353 4.005 1.00 93.12 100 GLY A N 1
ATOM 743 C CA . GLY A 1 100 ? 0.391 -13.813 3.124 1.00 93.12 100 GLY A CA 1
ATOM 744 C C . GLY A 1 100 ? -0.403 -12.685 2.460 1.00 93.12 100 GLY A C 1
ATOM 745 O O . GLY A 1 100 ? -1.491 -12.936 1.950 1.00 93.12 100 GLY A O 1
ATOM 746 N N . ILE A 1 101 ? 0.118 -11.453 2.464 1.00 95.56 101 ILE A N 1
ATOM 747 C CA . ILE A 1 101 ? -0.433 -10.338 1.686 1.00 95.56 101 ILE A CA 1
ATOM 748 C C . ILE A 1 101 ? 0.258 -10.338 0.318 1.00 95.56 101 ILE A C 1
ATOM 750 O O . ILE A 1 101 ? 1.488 -10.314 0.238 1.00 95.56 101 ILE A O 1
ATOM 754 N N . VAL A 1 102 ? -0.526 -10.348 -0.762 1.00 94.81 102 VAL A N 1
ATOM 755 C CA . VAL A 1 102 ? 0.013 -10.435 -2.128 1.00 94.81 102 VAL A CA 1
ATOM 756 C C . VAL A 1 102 ? 0.712 -9.130 -2.513 1.00 94.81 102 VAL A C 1
ATOM 758 O O . VAL A 1 102 ? 0.105 -8.062 -2.459 1.00 94.81 102 VAL A O 1
ATOM 761 N N . LEU A 1 103 ? 1.969 -9.206 -2.954 1.00 94.25 103 LEU A N 1
ATOM 762 C CA . LEU A 1 103 ? 2.648 -8.087 -3.613 1.00 94.25 103 LEU A CA 1
ATOM 763 C C . LEU A 1 103 ? 2.361 -8.139 -5.116 1.00 94.25 103 LEU A C 1
ATOM 765 O O . LEU A 1 103 ? 2.864 -9.004 -5.833 1.00 94.25 103 LEU A O 1
ATOM 769 N N . ILE A 1 104 ? 1.519 -7.222 -5.587 1.00 94.50 104 ILE A N 1
ATOM 770 C CA . ILE A 1 104 ? 1.070 -7.162 -6.977 1.00 94.50 104 ILE A CA 1
ATOM 771 C C . ILE A 1 104 ? 2.095 -6.376 -7.793 1.00 94.50 104 ILE A C 1
ATOM 773 O O . ILE A 1 104 ? 2.327 -5.188 -7.564 1.00 94.50 104 ILE A O 1
ATOM 777 N N . ARG A 1 105 ? 2.694 -7.056 -8.771 1.00 93.31 105 ARG A N 1
ATOM 778 C CA . ARG A 1 105 ? 3.720 -6.500 -9.659 1.00 93.31 105 ARG A CA 1
ATOM 779 C C . ARG A 1 105 ? 3.099 -5.937 -10.932 1.00 93.31 105 ARG A C 1
ATOM 781 O O . ARG A 1 105 ? 2.137 -6.492 -11.462 1.00 93.31 105 ARG A O 1
ATOM 788 N N . LEU A 1 106 ? 3.694 -4.871 -11.458 1.00 91.88 106 LEU A N 1
ATOM 789 C CA . LEU A 1 106 ? 3.248 -4.215 -12.686 1.00 91.88 106 LEU A CA 1
ATOM 790 C C . LEU A 1 106 ? 4.125 -4.622 -13.876 1.00 91.88 106 LEU A C 1
ATOM 792 O O . LEU A 1 106 ? 5.341 -4.752 -13.755 1.00 91.88 106 LEU A O 1
ATOM 796 N N . VAL A 1 107 ? 3.505 -4.780 -15.045 1.00 92.56 107 VAL A N 1
ATOM 797 C CA . VAL A 1 107 ? 4.183 -4.925 -16.344 1.00 92.56 107 VAL A CA 1
ATOM 798 C C . VAL A 1 107 ? 3.685 -3.838 -17.290 1.00 92.56 107 VAL A C 1
ATOM 800 O O . VAL A 1 107 ? 2.544 -3.390 -17.185 1.00 92.56 107 VAL A O 1
ATOM 803 N N . THR A 1 108 ? 4.519 -3.418 -18.239 1.00 90.25 108 THR A N 1
ATOM 804 C CA . THR A 1 108 ? 4.151 -2.400 -19.235 1.00 90.25 108 THR A CA 1
ATOM 805 C C . THR A 1 108 ? 4.138 -2.985 -20.644 1.00 90.25 108 THR A C 1
ATOM 807 O O . THR A 1 108 ? 4.822 -3.966 -20.929 1.00 90.25 108 THR A O 1
ATOM 810 N N . LEU A 1 109 ? 3.428 -2.333 -21.572 1.00 90.56 109 LEU A N 1
ATOM 811 C CA . LEU A 1 109 ? 3.442 -2.703 -22.998 1.00 90.56 109 LEU A CA 1
ATOM 812 C C . LEU A 1 109 ? 4.828 -2.563 -23.652 1.00 90.56 109 LEU A C 1
ATOM 814 O O . LEU A 1 109 ? 5.071 -3.124 -24.715 1.00 90.56 109 LEU A O 1
ATOM 818 N N . THR A 1 110 ? 5.725 -1.800 -23.029 1.00 92.69 110 THR A N 1
ATOM 819 C CA . THR A 1 110 ? 7.103 -1.578 -23.480 1.00 92.69 110 THR A CA 1
ATOM 820 C C . THR A 1 110 ? 8.109 -2.526 -22.826 1.00 92.69 110 THR A C 1
ATOM 822 O O . THR A 1 110 ? 9.286 -2.496 -23.179 1.00 92.69 110 THR A O 1
ATOM 825 N N . SER A 1 111 ? 7.672 -3.366 -21.882 1.00 90.81 111 SER A N 1
ATOM 826 C CA . SER A 1 111 ? 8.531 -4.361 -21.237 1.00 90.81 111 SER A CA 1
ATOM 827 C C . SER A 1 111 ? 8.953 -5.436 -22.245 1.00 90.81 111 SER A C 1
ATOM 829 O O . SER A 1 111 ? 8.133 -5.918 -23.027 1.00 90.81 111 SER A O 1
ATOM 831 N N . SER A 1 112 ? 10.230 -5.836 -22.230 1.00 94.94 112 SER A N 1
ATOM 832 C CA . SER A 1 112 ? 10.694 -6.947 -23.071 1.00 94.94 112 SER A CA 1
ATOM 833 C C . SER A 1 112 ? 10.056 -8.271 -22.635 1.00 94.94 112 SER A C 1
ATOM 835 O O . SER A 1 112 ? 9.580 -8.409 -21.506 1.00 94.94 112 SER A O 1
ATOM 837 N N . LYS A 1 113 ? 10.061 -9.278 -23.515 1.00 94.88 113 LYS A N 1
ATOM 838 C CA . LYS A 1 113 ? 9.514 -10.607 -23.188 1.00 94.88 113 LYS A CA 1
ATOM 839 C C . LYS A 1 113 ? 10.244 -11.250 -22.010 1.00 94.88 113 LYS A C 1
ATOM 841 O O . LYS A 1 113 ? 9.617 -11.887 -21.166 1.00 94.88 113 LYS A O 1
ATOM 846 N N . GLU A 1 114 ? 11.555 -11.055 -21.945 1.00 95.00 114 GLU A N 1
ATOM 847 C CA . GLU A 1 114 ? 12.414 -11.534 -20.865 1.00 95.00 114 GLU A CA 1
ATOM 848 C C . GLU A 1 114 ? 12.000 -10.878 -19.545 1.00 95.00 114 GLU A C 1
ATOM 850 O O . GLU A 1 114 ? 11.771 -11.578 -18.562 1.00 95.00 114 GLU A O 1
ATOM 855 N N . ARG A 1 115 ? 11.781 -9.555 -19.554 1.00 93.56 115 ARG A N 1
ATOM 856 C CA . ARG A 1 115 ? 11.343 -8.806 -18.371 1.00 93.56 115 ARG A CA 1
ATOM 857 C C . ARG A 1 115 ? 9.946 -9.208 -17.903 1.00 93.56 115 ARG A C 1
ATOM 859 O O . ARG A 1 115 ? 9.723 -9.362 -16.709 1.00 93.56 115 ARG A O 1
ATOM 866 N N . ILE A 1 116 ? 9.009 -9.421 -18.827 1.00 94.44 116 ILE A N 1
ATOM 867 C CA . ILE A 1 116 ? 7.670 -9.926 -18.486 1.00 94.44 116 ILE A CA 1
ATOM 868 C C . ILE A 1 116 ? 7.779 -11.310 -17.837 1.00 94.44 116 ILE A C 1
ATOM 870 O O . ILE A 1 116 ? 7.134 -11.559 -16.821 1.00 94.44 116 ILE A O 1
ATOM 874 N N . THR A 1 117 ? 8.610 -12.196 -18.389 1.00 94.06 117 THR A N 1
ATOM 875 C CA . THR A 1 117 ? 8.825 -13.546 -17.841 1.00 94.06 117 THR A CA 1
ATOM 876 C C . THR A 1 117 ? 9.383 -13.480 -16.421 1.00 94.06 117 THR A C 1
ATOM 878 O O . THR A 1 117 ? 8.881 -14.154 -15.529 1.00 94.06 117 THR A O 1
ATOM 881 N N . GLU A 1 118 ? 10.376 -12.623 -16.190 1.00 93.31 118 GLU A N 1
ATOM 882 C CA . GLU A 1 118 ? 10.963 -12.397 -14.868 1.00 93.31 118 GLU A CA 1
ATOM 883 C C . GLU A 1 118 ? 9.935 -11.865 -13.856 1.00 93.31 118 GLU A C 1
ATOM 885 O O . GLU A 1 118 ? 9.790 -12.424 -12.767 1.00 93.31 118 GLU A O 1
ATOM 890 N N . ILE A 1 119 ? 9.172 -10.830 -14.226 1.00 92.38 119 ILE A N 1
ATOM 891 C CA . ILE A 1 119 ? 8.169 -10.221 -13.342 1.00 92.38 119 ILE A CA 1
ATOM 892 C C . ILE A 1 119 ? 7.081 -11.236 -12.970 1.00 92.38 119 ILE A C 1
ATOM 894 O O . ILE A 1 119 ? 6.697 -11.343 -11.800 1.00 92.38 119 ILE A O 1
ATOM 898 N N . THR A 1 120 ? 6.614 -12.005 -13.956 1.00 92.31 120 THR A N 1
ATOM 899 C CA . THR A 1 120 ? 5.493 -12.945 -13.804 1.00 92.31 120 THR A CA 1
ATOM 900 C C . THR A 1 120 ? 5.874 -14.276 -13.160 1.00 92.31 120 THR A C 1
ATOM 902 O O . THR A 1 120 ? 4.992 -14.945 -12.630 1.00 92.31 120 THR A O 1
ATOM 905 N N . ALA A 1 121 ? 7.159 -14.647 -13.113 1.00 91.00 121 ALA A N 1
ATOM 906 C CA . ALA A 1 121 ? 7.616 -15.906 -12.511 1.00 91.00 121 ALA A CA 1
ATOM 907 C C . ALA A 1 121 ? 7.243 -16.060 -11.021 1.00 91.00 121 ALA A C 1
ATOM 909 O O . ALA A 1 121 ? 7.169 -17.179 -10.519 1.00 91.00 121 ALA A O 1
ATOM 910 N N . GLY A 1 122 ? 7.009 -14.947 -10.320 1.00 81.50 122 GLY A N 1
ATOM 911 C CA . GLY A 1 122 ? 6.560 -14.920 -8.924 1.00 81.50 122 GLY A CA 1
ATOM 912 C C . GLY A 1 122 ? 5.161 -14.341 -8.722 1.00 81.50 122 GLY A C 1
ATOM 913 O O . GLY A 1 122 ? 4.857 -13.947 -7.599 1.00 81.50 122 GLY A O 1
ATOM 914 N N . ALA A 1 123 ? 4.355 -14.223 -9.783 1.00 84.81 123 ALA A N 1
ATOM 915 C CA . ALA A 1 123 ? 2.996 -13.699 -9.692 1.00 84.81 123 ALA A CA 1
ATOM 916 C C . ALA A 1 123 ? 2.043 -14.715 -9.043 1.00 84.81 123 ALA A C 1
ATOM 918 O O . ALA A 1 123 ? 2.149 -15.923 -9.256 1.00 84.81 123 ALA A O 1
ATOM 919 N N . GLU A 1 124 ? 1.096 -14.199 -8.267 1.00 74.56 124 GLU A N 1
ATOM 920 C CA . GLU A 1 124 ? 0.113 -14.961 -7.493 1.00 74.56 124 GLU A CA 1
ATOM 921 C C . GLU A 1 124 ? -1.300 -14.524 -7.929 1.00 74.56 124 GLU A C 1
ATOM 923 O O . GLU A 1 124 ? -1.480 -13.383 -8.365 1.00 74.56 124 GLU A O 1
ATOM 928 N N . GLY A 1 125 ? -2.289 -15.424 -7.865 1.00 62.53 125 GLY A N 1
ATOM 929 C CA . GLY A 1 125 ? -3.660 -15.191 -8.339 1.00 62.53 125 GLY A CA 1
ATOM 930 C C . GLY A 1 125 ? -4.707 -15.988 -7.580 1.00 62.53 125 GLY A C 1
ATOM 931 O O . GLY A 1 125 ? -4.338 -17.028 -6.990 1.00 62.53 125 GLY A O 1
#

pLDDT: mean 93.4, std 5.19, range [62.53, 98.06]

Secondary structure (DSSP, 8-state):
--EEEEPP-SS-TTS-HHHHHHHHHHHHTT--HHHHHHHHHHHTTT--S-EEEE--HHHHHHH-HHHHHHHHHHHT--EEE-TT--GGGGGGGHHHHHTT-EEEPP--TTS-HHHHHHHHTT---